Protein AF-A0A227J8F1-F1 (afdb_monomer)

Mean predicted aligned error: 3.14 Å

Organism: Vibrio parahaemolyticus (NCBI:txid670)

Foldseek 3Di:
DEEEFAQLQDPVNLVVLQVQLQQLAEYEYAFDPVRHHDPVSVVVSVVSCVVSNYHYHYYPDLLVRQAQHQEYEYEDNADPPRDPVCVVVRCVRRVVRDDDVVSVVSNVDPNHYYDYPDDDDPDPPDD

Solvent-accessible surface area (backbone atoms only — not comparable to full-atom values): 7010 Å² total; per-residue (Å²): 81,34,22,39,31,26,52,24,51,43,71,65,38,43,50,50,48,50,50,24,16,73,70,31,32,45,38,24,42,22,22,55,77,93,29,47,51,57,68,71,58,51,51,54,32,53,59,43,9,74,76,45,66,20,42,84,45,80,37,72,47,57,61,73,44,32,49,66,24,46,31,42,32,41,61,64,71,73,55,94,89,60,62,78,82,49,47,66,59,43,49,66,70,35,55,85,42,53,87,43,74,66,54,56,55,47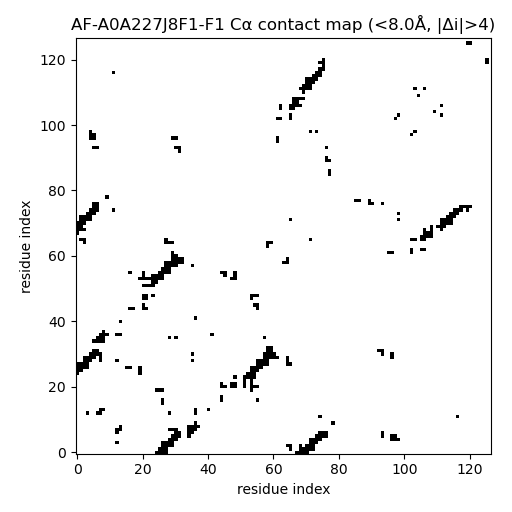,13,74,35,96,78,48,43,82,49,65,84,64,81,77,71,90,51,99,81,60,127

Structure (mmCIF, N/CA/C/O backbone):
data_AF-A0A227J8F1-F1
#
_entry.id   AF-A0A227J8F1-F1
#
loop_
_atom_site.group_PDB
_atom_site.id
_atom_site.type_symbol
_atom_site.label_atom_id
_atom_site.label_alt_id
_atom_site.label_comp_id
_atom_site.label_asym_id
_atom_site.label_entity_id
_atom_site.label_seq_id
_atom_site.pdbx_PDB_ins_code
_atom_site.Cartn_x
_atom_site.Cartn_y
_atom_site.Cartn_z
_atom_site.occupancy
_atom_site.B_iso_or_equiv
_atom_site.auth_seq_id
_atom_site.auth_comp_id
_atom_site.auth_asym_id
_atom_site.auth_atom_id
_atom_site.pdbx_PDB_model_num
ATOM 1 N N . THR A 1 1 ? -10.175 0.974 6.870 1.00 95.50 1 THR A N 1
ATOM 2 C CA . THR A 1 1 ? -8.767 0.554 6.711 1.00 95.50 1 THR A CA 1
ATOM 3 C C . THR A 1 1 ? -8.437 0.355 5.251 1.00 95.50 1 THR A C 1
ATOM 5 O O . THR A 1 1 ? -9.293 -0.118 4.511 1.00 95.50 1 THR A O 1
ATOM 8 N N . PHE A 1 2 ? -7.219 0.677 4.816 1.00 97.62 2 PHE A N 1
ATOM 9 C CA . PHE A 1 2 ? -6.784 0.369 3.452 1.00 97.62 2 PHE A CA 1
ATOM 10 C C . PHE A 1 2 ? -5.348 -0.152 3.401 1.00 97.62 2 PHE A C 1
ATOM 12 O O . PHE A 1 2 ? -4.523 0.199 4.244 1.00 97.62 2 PHE A O 1
ATOM 19 N N . ALA A 1 3 ? -5.077 -1.006 2.417 1.00 98.81 3 ALA A N 1
ATOM 20 C CA . ALA A 1 3 ? -3.745 -1.530 2.148 1.00 98.81 3 ALA A CA 1
ATOM 21 C C . ALA A 1 3 ? -3.227 -0.981 0.819 1.00 98.81 3 ALA A C 1
ATOM 23 O O . ALA A 1 3 ? -3.951 -0.989 -0.175 1.00 98.81 3 ALA A O 1
ATOM 24 N N . TYR A 1 4 ? -1.982 -0.522 0.811 1.00 98.75 4 TYR A N 1
ATOM 25 C CA . TYR A 1 4 ? -1.227 -0.220 -0.394 1.00 98.75 4 TYR A CA 1
ATOM 26 C C . TYR A 1 4 ? -0.287 -1.392 -0.687 1.00 98.75 4 TYR A C 1
ATOM 28 O O . TYR A 1 4 ? 0.482 -1.779 0.193 1.00 98.75 4 TYR A O 1
ATOM 36 N N . LEU A 1 5 ? -0.358 -1.954 -1.893 1.00 98.69 5 LEU A N 1
ATOM 37 C CA . LEU A 1 5 ? 0.453 -3.087 -2.336 1.00 98.69 5 LEU A CA 1
ATOM 38 C C . LEU A 1 5 ? 1.415 -2.654 -3.451 1.00 98.69 5 LEU A C 1
ATOM 40 O O . LEU A 1 5 ? 0.983 -1.995 -4.397 1.00 98.69 5 LEU A O 1
ATOM 44 N N . GLY A 1 6 ? 2.687 -3.057 -3.377 1.00 97.06 6 GLY A N 1
ATOM 45 C CA . GLY A 1 6 ? 3.697 -2.798 -4.419 1.00 97.06 6 GLY A CA 1
ATOM 46 C C . GLY A 1 6 ? 4.863 -1.930 -3.939 1.00 97.06 6 GLY A C 1
ATOM 47 O O . GLY A 1 6 ? 5.268 -2.030 -2.785 1.00 97.06 6 GLY A O 1
ATOM 48 N N . ASP A 1 7 ? 5.428 -1.081 -4.805 1.00 96.75 7 ASP A N 1
ATOM 49 C CA . ASP A 1 7 ? 6.489 -0.145 -4.401 1.00 96.75 7 ASP A CA 1
ATOM 50 C C . ASP A 1 7 ? 5.906 0.915 -3.448 1.00 96.75 7 ASP A C 1
ATOM 52 O O . ASP A 1 7 ? 5.227 1.843 -3.888 1.00 96.75 7 ASP A O 1
ATOM 56 N N . ALA A 1 8 ? 6.168 0.780 -2.143 1.00 97.44 8 ALA A N 1
ATOM 57 C CA . ALA A 1 8 ? 5.690 1.702 -1.113 1.00 97.44 8 ALA A CA 1
ATOM 58 C C . ALA A 1 8 ? 6.674 2.840 -0.790 1.00 97.44 8 ALA A C 1
ATOM 60 O O . ALA A 1 8 ? 6.323 3.723 -0.009 1.00 97.44 8 ALA A O 1
ATOM 61 N N . ARG A 1 9 ? 7.877 2.852 -1.380 1.00 96.12 9 ARG A N 1
ATOM 62 C CA . ARG A 1 9 ? 8.854 3.948 -1.253 1.00 96.12 9 ARG A CA 1
ATOM 63 C C . ARG A 1 9 ? 8.583 5.075 -2.249 1.00 96.12 9 ARG A C 1
ATOM 65 O O . ARG A 1 9 ? 9.133 6.166 -2.090 1.00 96.12 9 ARG A O 1
ATOM 72 N N . ASN A 1 10 ? 7.771 4.816 -3.276 1.00 94.31 10 ASN A N 1
ATOM 73 C CA . ASN A 1 10 ? 7.390 5.812 -4.266 1.00 94.31 10 ASN A CA 1
ATOM 74 C C . ASN A 1 10 ? 6.566 6.961 -3.646 1.00 94.31 10 ASN A C 1
ATOM 76 O O . ASN A 1 10 ? 6.213 6.982 -2.461 1.00 94.31 10 ASN A O 1
ATOM 80 N N . ASN A 1 11 ? 6.264 7.966 -4.465 1.00 95.44 11 ASN A N 1
ATOM 81 C CA . ASN A 1 11 ? 5.487 9.124 -4.031 1.00 95.44 11 ASN A CA 1
ATOM 82 C C . ASN A 1 11 ? 4.095 8.740 -3.497 1.00 95.44 11 ASN A C 1
ATOM 84 O O . ASN A 1 11 ? 3.680 9.295 -2.484 1.00 95.44 11 ASN A O 1
ATOM 88 N N . MET A 1 12 ? 3.400 7.786 -4.115 1.00 97.31 12 MET A N 1
ATOM 89 C CA . MET A 1 12 ? 2.060 7.366 -3.712 1.00 97.31 12 MET A CA 1
ATOM 90 C C . MET A 1 12 ? 2.053 6.656 -2.361 1.00 97.31 12 MET A C 1
ATOM 92 O O . MET A 1 12 ? 1.275 7.049 -1.491 1.00 97.31 12 MET A O 1
ATOM 96 N N . GLY A 1 13 ? 2.945 5.687 -2.138 1.00 97.50 13 GLY A N 1
ATOM 97 C CA . GLY A 1 13 ? 3.113 5.026 -0.843 1.00 97.50 13 GLY A CA 1
ATOM 98 C C . GLY A 1 13 ? 3.417 6.030 0.273 1.00 97.50 13 GLY A C 1
ATOM 99 O O . GLY A 1 13 ? 2.738 6.048 1.305 1.00 97.50 13 GLY A O 1
ATOM 100 N N . ASN A 1 14 ? 4.349 6.957 0.021 1.00 98.38 14 ASN A N 1
ATOM 101 C CA . ASN A 1 14 ? 4.703 8.020 0.963 1.00 98.38 14 ASN A CA 1
ATOM 102 C C . ASN A 1 14 ? 3.525 8.967 1.242 1.00 98.38 14 ASN A C 1
ATOM 104 O O . ASN A 1 14 ? 3.168 9.199 2.398 1.00 98.38 14 ASN A O 1
ATOM 108 N N . SER A 1 15 ? 2.894 9.517 0.201 1.00 98.44 15 SER A N 1
ATOM 109 C CA . SER A 1 15 ? 1.801 10.483 0.336 1.00 98.44 15 SER A CA 1
ATOM 110 C C . SER A 1 15 ? 0.567 9.879 1.001 1.00 98.44 15 SER A C 1
ATOM 112 O O . SER A 1 15 ? -0.044 10.539 1.843 1.00 98.44 15 SER A O 1
ATOM 114 N N . LEU A 1 16 ? 0.220 8.627 0.684 1.00 98.62 16 LEU A N 1
ATOM 115 C CA . LEU A 1 16 ? -0.878 7.916 1.339 1.00 98.62 16 LEU A CA 1
ATOM 116 C C . LEU A 1 16 ? -0.582 7.680 2.822 1.00 98.62 16 LEU A C 1
ATOM 118 O O . LEU A 1 16 ? -1.471 7.891 3.646 1.00 98.62 16 LEU A O 1
ATOM 122 N N . MET A 1 17 ? 0.656 7.322 3.183 1.00 98.69 17 MET A N 1
ATOM 123 C CA . MET A 1 17 ? 1.064 7.181 4.585 1.00 98.69 17 MET A CA 1
ATOM 124 C C . MET A 1 17 ? 0.967 8.506 5.344 1.00 98.69 17 MET A C 1
ATOM 126 O O . MET A 1 17 ? 0.370 8.549 6.421 1.00 98.69 17 MET A O 1
ATOM 130 N N . VAL A 1 18 ? 1.482 9.601 4.773 1.00 98.75 18 VAL A N 1
ATOM 131 C CA . VAL A 1 18 ? 1.374 10.936 5.383 1.00 98.75 18 VAL A CA 1
ATOM 132 C C . VAL A 1 18 ? -0.091 11.352 5.541 1.00 98.75 18 VAL A C 1
ATOM 134 O O . VAL A 1 18 ? -0.482 11.855 6.597 1.00 98.75 18 VAL A O 1
ATOM 137 N N . GLY A 1 19 ? -0.912 11.137 4.510 1.00 98.56 19 GLY A N 1
ATOM 138 C CA . GLY A 1 19 ? -2.342 11.437 4.536 1.00 98.56 19 GLY A CA 1
ATOM 139 C C . GLY A 1 19 ? -3.072 10.639 5.615 1.00 98.56 19 GLY A C 1
ATOM 140 O O . GLY A 1 19 ? -3.761 11.222 6.450 1.00 98.56 19 GLY A O 1
ATOM 141 N N . ALA A 1 20 ? -2.862 9.323 5.663 1.00 98.62 20 ALA A N 1
ATOM 142 C CA . ALA A 1 20 ? -3.467 8.447 6.660 1.00 98.62 20 ALA A CA 1
ATOM 143 C C . ALA A 1 20 ? -3.062 8.825 8.089 1.00 98.62 20 ALA A C 1
ATOM 145 O O . ALA A 1 20 ? -3.927 8.920 8.963 1.00 98.62 20 ALA A O 1
ATOM 146 N N . ALA A 1 21 ? -1.776 9.119 8.309 1.00 98.75 21 ALA A N 1
ATOM 147 C CA . ALA A 1 21 ? -1.266 9.574 9.597 1.00 98.75 21 ALA A CA 1
ATOM 148 C C . ALA A 1 21 ? -1.985 10.846 10.064 1.00 98.75 21 ALA A C 1
ATOM 150 O O . ALA A 1 21 ? -2.435 10.917 11.205 1.00 98.75 21 ALA A O 1
ATOM 151 N N . LYS A 1 22 ? -2.151 11.838 9.181 1.00 98.56 22 LYS A N 1
ATOM 152 C CA . LYS A 1 22 ? -2.824 13.108 9.503 1.00 98.56 22 LYS A CA 1
ATOM 153 C C . LYS A 1 22 ? -4.327 12.959 9.736 1.00 98.56 22 LYS A C 1
ATOM 155 O O . LYS A 1 22 ? -4.876 13.677 10.564 1.00 98.56 22 LYS A O 1
ATOM 160 N N . MET A 1 23 ? -4.977 12.043 9.024 1.00 98.44 23 MET A N 1
ATOM 161 C CA . MET A 1 23 ? -6.431 11.863 9.068 1.00 98.44 23 MET A CA 1
ATOM 162 C C . MET A 1 23 ? -6.902 10.842 10.115 1.00 98.44 23 MET A C 1
ATOM 164 O O . MET A 1 23 ? -8.103 10.615 10.231 1.00 98.44 23 MET A O 1
ATOM 168 N N . GLY A 1 24 ? -5.992 10.211 10.868 1.00 98.44 24 GLY A N 1
ATOM 169 C CA . GLY A 1 24 ? -6.359 9.195 11.864 1.00 98.44 24 GLY A CA 1
ATOM 170 C C . GLY A 1 24 ? -6.771 7.852 11.246 1.00 98.44 24 GLY A C 1
ATOM 171 O O . GLY A 1 24 ? -7.542 7.106 11.842 1.00 98.44 24 GLY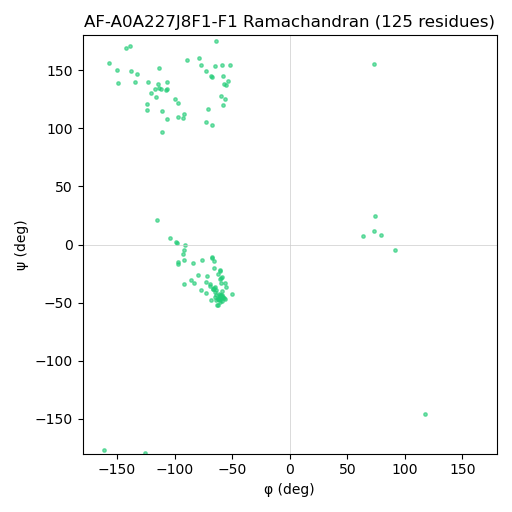 A O 1
ATOM 172 N N . MET A 1 25 ? -6.306 7.548 10.031 1.00 98.50 25 MET A N 1
ATOM 173 C CA . MET A 1 25 ? -6.695 6.341 9.296 1.00 98.50 25 MET A CA 1
ATOM 174 C C . MET A 1 25 ? -5.774 5.152 9.603 1.00 98.50 25 MET A C 1
ATOM 176 O O . MET A 1 25 ? -4.629 5.308 10.019 1.00 98.50 25 MET A O 1
ATOM 180 N N . ASP A 1 26 ? -6.280 3.946 9.356 1.00 98.69 26 ASP A N 1
ATOM 181 C CA . ASP A 1 26 ? -5.503 2.703 9.373 1.00 98.69 26 ASP A CA 1
ATOM 182 C C . ASP A 1 26 ? -4.992 2.398 7.956 1.00 98.69 26 ASP A C 1
ATOM 184 O O . ASP A 1 26 ? -5.794 2.076 7.065 1.00 98.69 26 ASP A O 1
ATOM 188 N N . ILE A 1 27 ? -3.677 2.554 7.769 1.00 98.69 27 ILE A N 1
ATOM 189 C CA . ILE A 1 27 ? -2.942 2.265 6.537 1.00 98.69 27 ILE A CA 1
ATOM 190 C C . ILE A 1 27 ? -1.966 1.108 6.741 1.00 98.69 27 ILE A C 1
ATOM 192 O O . ILE A 1 27 ? -1.224 1.040 7.726 1.00 98.69 27 ILE A O 1
ATOM 196 N N . ARG A 1 28 ? -1.917 0.225 5.744 1.00 98.75 28 ARG A N 1
ATOM 197 C CA . ARG A 1 28 ? -0.980 -0.895 5.686 1.00 98.75 28 ARG A CA 1
ATOM 198 C C . ARG A 1 28 ? -0.180 -0.826 4.394 1.00 98.75 28 ARG A C 1
ATOM 200 O O . ARG A 1 28 ? -0.764 -0.834 3.316 1.00 98.75 28 ARG A O 1
ATOM 207 N N . LEU A 1 29 ? 1.137 -0.737 4.498 1.00 98.75 29 LEU A N 1
ATOM 208 C CA . LEU A 1 29 ? 2.056 -0.780 3.367 1.00 98.75 29 LEU A CA 1
ATOM 209 C C . LEU A 1 29 ? 2.570 -2.213 3.237 1.00 98.75 29 LEU A C 1
ATOM 211 O O . LEU A 1 29 ? 3.291 -2.708 4.105 1.00 98.75 29 LEU A O 1
ATOM 215 N N . VAL A 1 30 ? 2.129 -2.884 2.181 1.00 98.81 30 VAL A N 1
ATOM 216 C CA . VAL A 1 30 ? 2.353 -4.305 1.925 1.00 98.81 30 VAL A CA 1
ATOM 217 C C . VAL A 1 30 ? 3.303 -4.416 0.741 1.00 98.81 30 VAL A C 1
ATOM 219 O O . VAL A 1 30 ? 2.912 -4.286 -0.418 1.00 98.81 30 VAL A O 1
ATOM 222 N N . ALA A 1 31 ? 4.5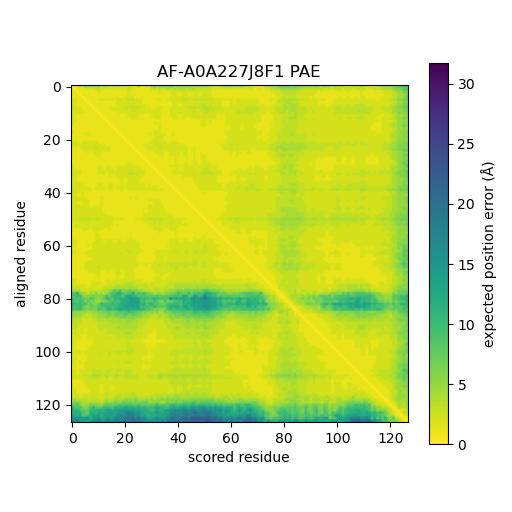79 -4.578 1.046 1.00 98.38 31 ALA A N 1
ATOM 223 C CA . ALA A 1 31 ? 5.659 -4.432 0.082 1.00 98.38 31 ALA A CA 1
ATOM 224 C C . ALA A 1 31 ? 6.884 -5.218 0.557 1.00 98.38 31 ALA A C 1
ATOM 226 O O . ALA A 1 31 ? 7.029 -5.394 1.772 1.00 98.38 31 ALA A O 1
ATOM 227 N N . PRO A 1 32 ? 7.804 -5.625 -0.340 1.00 98.06 32 PRO A N 1
ATOM 228 C CA . PRO A 1 32 ? 9.092 -6.146 0.097 1.00 98.06 32 PRO A CA 1
ATOM 229 C C . PRO A 1 32 ? 9.802 -5.097 0.954 1.00 98.06 32 PRO A C 1
ATOM 231 O O . PRO A 1 32 ? 9.718 -3.902 0.662 1.00 98.06 32 PRO A O 1
ATOM 234 N N . LYS A 1 33 ? 10.550 -5.519 1.977 1.00 97.62 33 LYS A N 1
ATOM 235 C CA . LYS A 1 33 ? 11.171 -4.591 2.937 1.00 97.62 33 LYS A CA 1
ATOM 236 C C . LYS A 1 33 ? 12.082 -3.546 2.284 1.00 97.62 33 LYS A C 1
ATOM 238 O O . LYS A 1 33 ? 12.151 -2.411 2.743 1.00 97.62 33 LYS A O 1
ATOM 243 N N . ALA A 1 34 ? 12.747 -3.911 1.187 1.00 96.69 34 ALA A N 1
ATOM 244 C CA . ALA A 1 34 ? 13.591 -3.007 0.400 1.00 96.69 34 ALA A CA 1
ATOM 245 C C . ALA A 1 34 ? 12.817 -1.861 -0.294 1.00 96.69 34 ALA A C 1
ATOM 247 O O . ALA A 1 34 ? 13.428 -0.897 -0.749 1.00 96.69 34 ALA A O 1
ATOM 248 N N . PHE A 1 35 ? 11.488 -1.959 -0.366 1.00 97.12 35 PHE A N 1
ATOM 249 C CA . PHE A 1 35 ? 10.585 -0.991 -0.995 1.00 97.12 35 PHE A CA 1
ATOM 250 C C . PHE A 1 35 ? 9.638 -0.334 0.010 1.00 97.12 35 PHE A C 1
ATOM 252 O O . PHE A 1 35 ? 8.584 0.173 -0.364 1.00 97.12 35 PHE A O 1
ATOM 259 N N . TRP A 1 36 ? 9.989 -0.349 1.292 1.00 98.50 36 TRP A N 1
ATOM 260 C CA .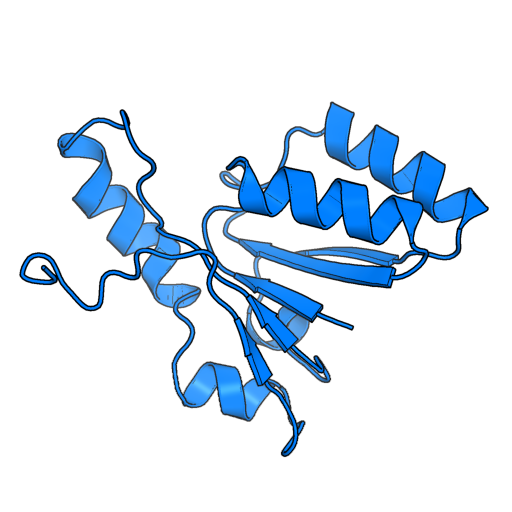 TRP A 1 36 ? 9.296 0.439 2.304 1.00 98.50 36 TRP A CA 1
ATOM 261 C C . TRP A 1 36 ? 9.719 1.913 2.244 1.00 98.50 36 TRP A C 1
ATOM 263 O O . TRP A 1 36 ? 10.838 2.203 1.811 1.00 98.50 36 TRP A O 1
ATOM 273 N N . PRO A 1 37 ? 8.865 2.850 2.704 1.00 98.50 37 PRO A N 1
ATOM 274 C CA . PRO A 1 37 ? 9.265 4.237 2.899 1.00 98.50 37 PRO A CA 1
ATOM 275 C C . PRO A 1 37 ? 10.527 4.365 3.746 1.00 98.50 37 PRO A C 1
ATOM 277 O O . PRO A 1 37 ? 10.799 3.535 4.617 1.00 98.50 37 PRO A O 1
ATOM 280 N N . GLU A 1 38 ? 11.253 5.462 3.550 1.00 98.31 38 GLU A N 1
ATOM 281 C CA . GLU A 1 38 ? 12.427 5.756 4.364 1.00 98.31 38 GLU A CA 1
ATOM 282 C C . GLU A 1 38 ? 12.083 5.814 5.859 1.00 98.31 38 GLU A C 1
ATOM 284 O O . GLU A 1 38 ? 11.082 6.411 6.267 1.00 98.31 38 GLU A O 1
ATOM 289 N N . GLU A 1 39 ? 12.953 5.241 6.693 1.00 98.19 39 GLU A N 1
ATOM 290 C CA . GLU A 1 39 ? 12.713 5.083 8.134 1.00 98.19 39 GLU A CA 1
ATOM 291 C C . GLU A 1 39 ? 12.394 6.412 8.833 1.00 98.19 39 GLU A C 1
ATOM 293 O O . GLU A 1 39 ? 11.530 6.466 9.709 1.00 98.19 39 GLU A O 1
ATOM 298 N N . HIS A 1 40 ? 13.039 7.505 8.414 1.00 98.38 40 HIS A N 1
ATOM 299 C CA . HIS A 1 40 ? 12.811 8.833 8.983 1.00 98.38 40 HIS A CA 1
ATOM 300 C C . HIS A 1 40 ? 11.378 9.341 8.721 1.00 98.38 40 HIS A C 1
ATOM 302 O O . HIS A 1 40 ? 10.761 9.972 9.588 1.00 98.38 40 HIS A O 1
ATOM 308 N N . LEU A 1 41 ? 10.821 9.040 7.543 1.00 98.62 41 LEU A N 1
ATOM 309 C CA . LEU A 1 41 ? 9.454 9.400 7.181 1.00 98.62 41 LEU A CA 1
ATOM 310 C C . LEU A 1 41 ? 8.451 8.52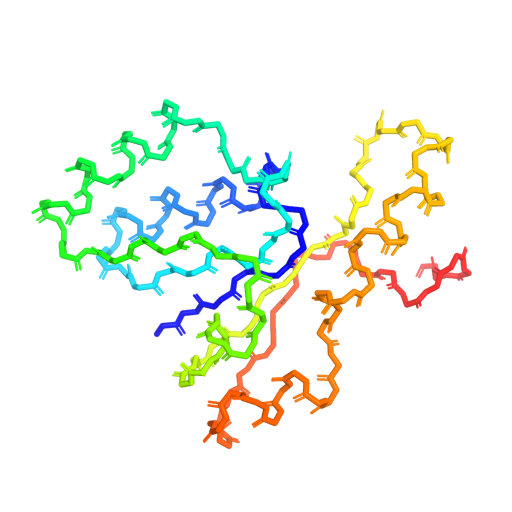9 7.942 1.00 98.62 41 LEU A C 1
ATOM 312 O O . LEU A 1 41 ? 7.458 9.053 8.454 1.00 98.62 41 LEU A O 1
ATOM 316 N N . VAL A 1 42 ? 8.726 7.225 8.069 1.00 98.75 42 VAL A N 1
ATOM 317 C CA . VAL A 1 42 ? 7.907 6.304 8.874 1.00 98.75 42 VAL A CA 1
ATOM 318 C C . VAL A 1 42 ? 7.848 6.777 10.324 1.00 98.75 42 VAL A C 1
ATOM 320 O O . VAL A 1 42 ? 6.753 6.916 10.868 1.00 98.75 42 VAL A O 1
ATOM 323 N N . ALA A 1 43 ? 8.995 7.103 10.928 1.00 98.75 43 ALA A N 1
ATOM 324 C CA . ALA A 1 43 ? 9.070 7.611 12.298 1.00 98.75 43 ALA A CA 1
ATOM 325 C C . ALA A 1 43 ? 8.253 8.902 12.472 1.00 98.75 43 ALA A C 1
ATOM 327 O O . ALA A 1 43 ? 7.437 9.007 13.388 1.00 98.75 43 ALA A O 1
ATOM 328 N N . THR A 1 44 ? 8.384 9.841 11.529 1.00 98.75 44 THR A N 1
ATOM 329 C CA . THR A 1 44 ? 7.595 11.084 11.521 1.00 98.75 44 THR A CA 1
ATOM 330 C C . THR A 1 44 ? 6.091 10.794 11.479 1.00 98.75 44 THR A C 1
ATOM 332 O O . THR A 1 44 ? 5.312 11.381 12.231 1.00 98.75 44 THR A O 1
ATOM 335 N N . CYS A 1 45 ? 5.657 9.866 10.623 1.00 98.75 45 CYS A N 1
ATOM 336 C CA . CYS A 1 45 ? 4.246 9.506 10.502 1.00 98.75 45 CYS A CA 1
ATOM 337 C C . CYS A 1 45 ? 3.727 8.757 11.737 1.00 98.75 45 CYS A C 1
ATOM 339 O O . CYS A 1 45 ? 2.589 8.982 12.144 1.00 98.75 45 CYS A O 1
ATOM 341 N N . GLN A 1 46 ? 4.551 7.919 12.370 1.00 98.69 46 GLN A N 1
ATOM 342 C CA . GLN A 1 46 ? 4.215 7.245 13.625 1.00 98.69 46 GLN A CA 1
ATOM 343 C C . GLN A 1 46 ? 4.053 8.237 14.784 1.00 98.69 46 GLN A C 1
ATOM 345 O O . GLN A 1 46 ? 3.151 8.075 15.605 1.00 98.69 46 GLN A O 1
ATOM 350 N N . ASP A 1 47 ? 4.868 9.292 14.843 1.00 98.75 47 ASP A N 1
ATOM 351 C CA . ASP A 1 47 ? 4.716 10.349 15.847 1.00 98.75 47 ASP A CA 1
ATOM 352 C C . ASP A 1 47 ? 3.430 11.160 15.654 1.00 98.75 47 ASP A C 1
ATOM 354 O O . ASP A 1 47 ? 2.743 11.470 16.630 1.00 98.75 47 ASP A O 1
ATOM 358 N N . ILE A 1 48 ? 3.051 11.441 14.403 1.00 98.75 48 ILE A N 1
ATOM 359 C CA . ILE A 1 48 ? 1.745 12.036 14.080 1.00 98.75 48 ILE A CA 1
ATOM 360 C C . ILE A 1 48 ? 0.613 11.076 14.475 1.00 98.75 48 ILE A C 1
ATOM 362 O O . ILE A 1 48 ? -0.364 11.496 15.096 1.00 98.75 48 ILE A O 1
ATOM 366 N N . ALA A 1 49 ? 0.754 9.783 14.177 1.00 98.62 49 ALA A N 1
ATOM 367 C CA . ALA A 1 49 ? -0.251 8.763 14.462 1.00 98.62 49 ALA A CA 1
ATOM 368 C C . ALA A 1 49 ? -0.582 8.641 15.960 1.00 98.62 49 ALA A C 1
ATOM 370 O O . ALA A 1 49 ? -1.741 8.427 16.316 1.00 98.62 49 ALA A O 1
ATOM 371 N N . LYS A 1 50 ? 0.398 8.870 16.850 1.00 98.50 50 LYS A N 1
ATOM 372 C CA . LYS A 1 50 ? 0.171 8.941 18.309 1.00 98.50 50 LYS A CA 1
ATOM 373 C C . LYS A 1 50 ? -0.833 10.031 18.703 1.00 98.50 50 LYS A C 1
ATOM 375 O O . LYS A 1 50 ? -1.492 9.897 19.729 1.00 98.50 50 LYS A O 1
ATOM 380 N N . GLN A 1 51 ? -0.941 11.101 17.916 1.00 98.44 51 GLN A N 1
ATOM 381 C CA . GLN A 1 51 ? -1.839 12.229 18.180 1.00 98.44 51 GLN A CA 1
ATOM 382 C C . GLN A 1 51 ? -3.208 12.047 17.519 1.00 98.44 51 GLN A C 1
ATOM 384 O O . GLN A 1 51 ? -4.217 12.489 18.062 1.00 98.44 51 GLN A O 1
ATOM 389 N N . THR A 1 52 ? -3.251 11.409 16.348 1.00 98.62 52 THR A N 1
ATOM 390 C CA . THR A 1 52 ? -4.468 11.286 15.527 1.00 98.62 52 THR A CA 1
ATOM 391 C C . THR A 1 52 ? -5.213 9.968 15.724 1.00 98.62 52 THR A C 1
ATOM 393 O O . THR A 1 52 ? -6.362 9.850 15.309 1.00 98.62 52 THR A O 1
ATOM 396 N N . GLY A 1 53 ? -4.572 8.965 16.331 1.00 98.50 53 GLY A N 1
ATOM 397 C CA . GLY A 1 53 ? -5.106 7.607 16.443 1.00 98.50 53 GLY A CA 1
ATOM 398 C C . GLY A 1 53 ? -4.946 6.767 15.172 1.00 98.50 53 GLY A C 1
ATOM 399 O O . GLY A 1 53 ? -5.489 5.662 15.109 1.00 98.50 53 GLY A O 1
ATOM 400 N N . ALA A 1 54 ? -4.207 7.264 14.172 1.00 98.62 54 ALA A N 1
ATOM 401 C CA . ALA A 1 54 ? -3.879 6.494 12.978 1.00 98.62 54 ALA A CA 1
ATOM 402 C C . ALA A 1 54 ? -3.121 5.204 13.333 1.00 98.62 54 ALA A C 1
ATOM 404 O O . ALA A 1 54 ? -2.417 5.118 14.342 1.00 98.62 54 ALA A O 1
ATOM 405 N N . LYS A 1 55 ? -3.233 4.200 12.464 1.00 98.62 55 LYS A N 1
ATOM 406 C CA . LYS A 1 55 ? -2.449 2.964 12.550 1.00 98.62 55 LYS A CA 1
ATOM 407 C C . LYS A 1 55 ? -1.639 2.824 11.276 1.00 98.62 55 LYS A C 1
ATOM 409 O O . LYS A 1 55 ? -2.178 2.981 10.188 1.00 98.62 55 LYS A O 1
ATOM 414 N N . ILE A 1 56 ? -0.345 2.573 11.433 1.00 98.69 56 ILE A N 1
ATOM 415 C CA . ILE A 1 56 ? 0.588 2.423 10.320 1.00 98.69 56 ILE A CA 1
ATOM 416 C C . ILE A 1 56 ? 1.253 1.063 10.475 1.00 98.69 56 ILE A C 1
ATOM 418 O O . ILE A 1 56 ? 1.965 0.827 11.453 1.00 98.69 56 ILE A O 1
ATOM 422 N N . THR A 1 57 ? 1.014 0.178 9.515 1.00 98.75 57 THR A N 1
ATOM 423 C CA . THR A 1 57 ? 1.619 -1.156 9.457 1.00 98.75 57 THR A CA 1
ATOM 424 C C . THR A 1 57 ? 2.483 -1.261 8.211 1.00 98.75 57 THR A C 1
ATOM 426 O O . THR A 1 57 ? 2.048 -0.877 7.131 1.00 98.75 57 THR A O 1
ATOM 429 N N . LEU A 1 58 ? 3.695 -1.790 8.357 1.00 98.69 58 LEU A N 1
ATOM 430 C CA . LEU A 1 58 ? 4.566 -2.169 7.248 1.00 98.69 58 LEU A CA 1
ATOM 431 C C . LEU A 1 58 ? 4.759 -3.683 7.330 1.00 98.69 58 LEU A C 1
ATOM 433 O O . LEU A 1 58 ? 5.094 -4.192 8.401 1.00 98.69 58 LEU A O 1
ATOM 437 N N . THR A 1 59 ? 4.497 -4.406 6.244 1.00 98.69 59 THR A N 1
ATOM 438 C CA . THR A 1 59 ? 4.600 -5.872 6.221 1.00 98.69 59 THR A CA 1
ATOM 439 C C . THR A 1 59 ? 4.973 -6.388 4.833 1.00 98.69 59 THR A C 1
ATOM 441 O O . THR A 1 59 ? 4.632 -5.783 3.820 1.00 98.69 59 THR A O 1
ATOM 444 N N . GLU A 1 60 ? 5.667 -7.523 4.793 1.00 98.56 60 GLU A N 1
ATOM 445 C CA . GLU A 1 60 ? 5.949 -8.281 3.565 1.00 98.56 60 GLU A CA 1
ATOM 446 C C . GLU A 1 60 ? 4.877 -9.362 3.315 1.00 98.56 60 GLU A C 1
ATOM 448 O O . GLU A 1 60 ? 4.856 -10.008 2.270 1.00 98.56 60 GLU A O 1
ATOM 453 N N . ASN A 1 61 ? 3.967 -9.584 4.272 1.00 98.56 61 ASN A N 1
ATOM 454 C CA . ASN A 1 61 ? 2.934 -10.610 4.183 1.00 98.56 61 ASN A CA 1
ATOM 455 C C . ASN A 1 61 ? 1.643 -10.040 3.578 1.00 98.56 61 ASN A C 1
ATOM 457 O O . ASN A 1 61 ? 0.951 -9.231 4.201 1.00 98.56 61 ASN A O 1
ATOM 461 N N . VAL A 1 62 ? 1.301 -10.500 2.371 1.00 98.56 62 VAL A N 1
ATOM 462 C CA . VAL A 1 62 ? 0.098 -10.059 1.651 1.00 98.56 62 VAL A CA 1
ATOM 463 C C . VAL A 1 62 ? -1.185 -10.442 2.379 1.00 9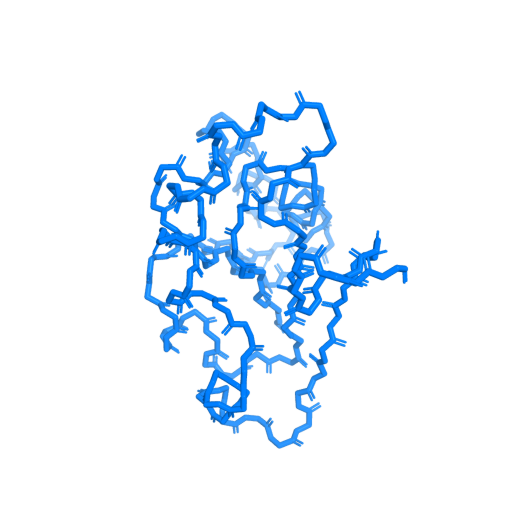8.56 62 VAL A C 1
ATOM 465 O O . VAL A 1 62 ? -2.034 -9.577 2.573 1.00 98.56 62 VAL A O 1
ATOM 468 N N . GLU A 1 63 ? -1.316 -11.689 2.831 1.00 98.19 63 GLU A N 1
ATOM 469 C CA . GLU A 1 63 ? -2.529 -12.175 3.500 1.00 98.19 63 GLU A CA 1
ATOM 470 C C . GLU A 1 63 ? -2.817 -11.374 4.776 1.00 98.19 63 GLU A C 1
ATOM 472 O O . GLU A 1 63 ? -3.929 -10.883 4.975 1.00 98.19 63 GLU A O 1
ATOM 477 N N . GLU A 1 64 ? -1.800 -11.180 5.619 1.00 98.12 64 GLU A N 1
ATOM 478 C CA . GLU A 1 64 ? -1.898 -10.352 6.823 1.00 98.12 64 GLU A CA 1
ATOM 479 C C . GLU A 1 64 ? -2.239 -8.900 6.470 1.00 98.12 64 GLU A C 1
ATOM 481 O O . GLU A 1 64 ? -3.138 -8.296 7.064 1.00 98.12 64 GLU A O 1
ATOM 486 N N . GLY A 1 65 ? -1.541 -8.354 5.472 1.00 98.44 65 GLY A N 1
ATOM 487 C CA . GLY A 1 65 ? -1.679 -6.976 5.035 1.00 98.44 65 GLY A CA 1
ATOM 488 C C . GLY A 1 65 ? -3.089 -6.642 4.558 1.00 98.44 65 GLY A C 1
ATOM 489 O O . GLY A 1 65 ? -3.634 -5.612 4.951 1.00 98.44 65 GLY A O 1
ATOM 490 N N . VAL A 1 66 ? -3.722 -7.514 3.772 1.00 98.69 66 VAL A N 1
ATOM 491 C CA . VAL A 1 66 ? -5.018 -7.211 3.140 1.00 98.69 66 VAL A CA 1
ATOM 492 C C . VAL A 1 66 ? -6.238 -7.639 3.954 1.00 98.69 66 VAL A C 1
ATOM 494 O O . VAL A 1 66 ? -7.357 -7.207 3.663 1.00 98.69 66 VAL A O 1
ATOM 497 N N . LYS A 1 67 ? -6.056 -8.470 4.987 1.00 98.62 67 LYS A N 1
ATOM 498 C CA . LYS A 1 67 ? -7.158 -9.026 5.781 1.00 98.62 67 LYS A CA 1
ATOM 499 C C . LYS A 1 67 ? -8.027 -7.938 6.417 1.00 98.62 67 LYS A C 1
ATOM 501 O O . LYS A 1 67 ? -7.574 -7.149 7.248 1.00 98.62 67 LYS A O 1
ATOM 506 N N . GLY A 1 68 ? -9.308 -7.938 6.069 1.00 98.38 68 GLY A N 1
ATOM 507 C CA . GLY A 1 68 ? -10.317 -7.000 6.554 1.00 98.38 68 GLY A CA 1
ATOM 508 C C . GLY A 1 68 ? -10.208 -5.585 5.982 1.00 98.38 68 GLY A C 1
AT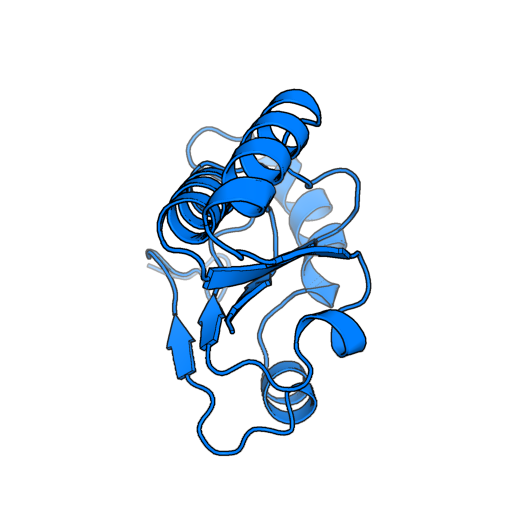OM 509 O O . GLY A 1 68 ? -10.844 -4.685 6.520 1.00 98.38 68 GLY A O 1
ATOM 510 N N . CYS A 1 69 ? -9.403 -5.348 4.941 1.00 98.44 69 CYS A N 1
ATOM 511 C CA . CYS A 1 69 ? -9.312 -4.027 4.322 1.00 98.44 69 CYS A CA 1
ATOM 512 C C . CYS A 1 69 ? -10.618 -3.636 3.609 1.00 98.44 69 CYS A C 1
ATOM 514 O O . CYS A 1 69 ? -11.285 -4.461 2.985 1.00 98.44 69 CYS A O 1
ATOM 516 N N . ASP A 1 70 ? -10.959 -2.348 3.668 1.00 98.62 70 ASP A N 1
ATOM 517 C CA . ASP A 1 70 ? -12.077 -1.756 2.921 1.00 98.62 70 ASP A CA 1
ATOM 518 C C . ASP A 1 70 ? -11.645 -1.343 1.512 1.00 98.62 70 ASP A C 1
ATOM 520 O O . ASP A 1 70 ? -12.433 -1.394 0.568 1.00 98.62 70 ASP A O 1
ATOM 524 N N . PHE A 1 71 ? -10.373 -0.962 1.366 1.00 98.69 71 PHE A N 1
ATOM 525 C CA . PHE A 1 71 ? -9.780 -0.586 0.091 1.00 98.69 71 PHE A CA 1
ATOM 526 C C . PHE A 1 71 ? -8.415 -1.247 -0.101 1.00 98.69 71 PHE A C 1
ATOM 528 O O . PHE A 1 71 ? -7.605 -1.299 0.829 1.00 98.69 71 PHE A O 1
ATOM 535 N N . LEU A 1 72 ? -8.156 -1.699 -1.324 1.00 98.75 72 LEU A N 1
ATOM 536 C CA . LEU A 1 72 ? -6.830 -2.058 -1.812 1.00 98.75 72 LEU A CA 1
ATOM 537 C C . LEU A 1 72 ? -6.370 -0.995 -2.806 1.00 98.75 72 LEU A C 1
ATOM 539 O O . LEU A 1 72 ? -7.135 -0.604 -3.687 1.00 98.75 72 LEU A O 1
ATOM 543 N N . TYR A 1 73 ? -5.136 -0.535 -2.657 1.00 98.62 73 TYR A N 1
ATOM 544 C CA . TYR A 1 73 ? -4.509 0.469 -3.504 1.00 98.62 73 TYR A CA 1
ATOM 545 C C . TYR A 1 73 ? -3.222 -0.107 -4.092 1.00 98.62 73 TYR A C 1
ATOM 547 O O . TYR A 1 73 ? -2.471 -0.775 -3.386 1.00 98.62 73 TYR A O 1
ATOM 555 N N . THR A 1 74 ? -2.935 0.163 -5.360 1.00 97.75 74 THR A N 1
ATOM 556 C CA . THR A 1 74 ? -1.596 -0.058 -5.925 1.00 97.75 74 THR A CA 1
ATOM 557 C C . THR A 1 74 ? -1.236 1.051 -6.909 1.00 97.75 74 THR A C 1
ATOM 559 O O . THR A 1 74 ? -2.076 1.882 -7.265 1.00 97.75 74 THR A O 1
ATOM 562 N N . ASP A 1 75 ? 0.028 1.072 -7.294 1.00 95.75 75 ASP A N 1
ATOM 563 C CA . ASP A 1 75 ? 0.590 1.934 -8.321 1.00 95.75 75 ASP A CA 1
ATOM 564 C C . ASP A 1 75 ? 1.575 1.118 -9.164 1.00 95.75 75 ASP A C 1
ATOM 566 O O . ASP A 1 75 ? 1.933 -0.016 -8.824 1.00 95.75 75 ASP A O 1
ATOM 570 N N . VAL A 1 76 ? 2.032 1.712 -10.260 1.00 92.81 76 VAL A N 1
ATOM 571 C CA . VAL A 1 76 ? 3.051 1.141 -11.131 1.00 92.81 76 VAL A CA 1
ATOM 572 C C . VAL A 1 76 ? 4.311 0.795 -10.341 1.00 92.81 76 VAL A C 1
ATOM 574 O O . VAL A 1 76 ? 4.777 1.544 -9.482 1.00 92.81 76 VAL A O 1
ATOM 577 N N . TRP A 1 77 ? 4.883 -0.370 -10.635 1.00 91.50 77 TRP A N 1
ATOM 578 C CA . TRP A 1 77 ? 6.053 -0.843 -9.903 1.00 91.50 77 TRP A CA 1
ATOM 579 C C . TRP A 1 77 ? 7.347 -0.190 -10.362 1.00 91.50 77 TRP A C 1
ATOM 581 O O . TRP A 1 77 ? 8.281 -0.116 -9.570 1.00 91.50 77 TRP A O 1
ATOM 591 N N . VAL A 1 78 ? 7.399 0.265 -11.615 1.00 85.75 78 VAL A N 1
ATOM 592 C CA . VAL A 1 78 ? 8.507 1.039 -12.175 1.00 85.75 78 VAL A CA 1
ATOM 593 C C . VAL A 1 78 ? 8.007 2.458 -12.407 1.00 85.75 78 VAL A C 1
ATOM 595 O O . VAL A 1 78 ? 7.093 2.684 -13.199 1.00 85.75 78 VAL A O 1
ATOM 598 N N . SER A 1 79 ? 8.571 3.412 -11.670 1.00 80.12 79 SER A N 1
ATOM 599 C CA . SER A 1 79 ? 8.153 4.815 -11.725 1.00 80.12 79 SER A CA 1
ATOM 600 C C . SER A 1 79 ? 8.724 5.537 -12.948 1.00 80.12 79 SER A C 1
ATOM 602 O O . SER A 1 79 ? 9.734 5.132 -13.527 1.00 80.12 79 SER A O 1
ATOM 604 N N . MET A 1 80 ? 8.109 6.662 -13.326 1.00 76.69 80 MET A N 1
ATOM 605 C CA . MET A 1 80 ? 8.636 7.517 -14.394 1.00 76.69 80 MET A CA 1
ATOM 606 C C . MET A 1 80 ? 10.079 7.945 -14.095 1.00 76.69 80 MET A C 1
ATOM 608 O O . MET A 1 80 ? 10.352 8.545 -13.056 1.00 76.69 80 MET A O 1
ATOM 612 N N . GLY A 1 81 ? 10.986 7.675 -15.035 1.00 76.06 81 GLY A N 1
ATOM 613 C CA . GLY A 1 81 ? 12.406 8.018 -14.923 1.00 76.06 81 GLY A CA 1
ATOM 614 C C . GLY A 1 81 ? 13.284 6.928 -14.305 1.00 76.06 81 GLY A C 1
ATOM 615 O O . GLY A 1 81 ? 14.502 7.099 -14.285 1.00 76.06 81 GLY A O 1
ATOM 616 N N . GLU A 1 82 ? 12.713 5.811 -13.840 1.00 80.19 82 GLU A N 1
ATOM 617 C CA . GLU A 1 82 ? 13.507 4.627 -13.504 1.00 80.19 82 GLU A CA 1
ATOM 618 C C . GLU A 1 82 ? 14.011 3.924 -14.777 1.00 80.19 82 GLU A C 1
ATOM 620 O O . GLU A 1 82 ? 13.389 3.981 -15.840 1.00 80.19 82 GLU A O 1
ATOM 625 N N . ALA A 1 83 ? 15.183 3.296 -14.668 1.00 82.00 83 ALA A N 1
ATOM 626 C CA . ALA A 1 83 ? 15.882 2.688 -15.793 1.00 82.00 83 ALA A CA 1
ATOM 627 C C . ALA A 1 83 ? 15.126 1.458 -16.334 1.00 82.00 83 ALA A C 1
ATOM 629 O O . ALA A 1 83 ? 14.526 0.706 -15.562 1.00 82.00 83 ALA A O 1
ATOM 630 N N . ALA A 1 84 ? 15.171 1.230 -17.650 1.00 80.44 84 ALA A N 1
ATOM 631 C CA . ALA A 1 84 ? 14.487 0.101 -18.290 1.00 80.44 84 ALA A CA 1
ATOM 632 C C . ALA A 1 84 ? 14.999 -1.254 -17.764 1.00 80.44 84 ALA A C 1
ATOM 634 O O . ALA A 1 84 ? 14.249 -2.216 -17.647 1.00 80.44 84 ALA A O 1
ATOM 635 N N . GLU A 1 85 ? 16.262 -1.302 -17.356 1.00 85.81 85 GLU A N 1
ATOM 636 C CA . GLU A 1 85 ? 16.926 -2.468 -16.782 1.00 85.81 85 GLU A CA 1
ATOM 637 C C . GLU A 1 85 ? 16.331 -2.882 -15.426 1.00 85.81 85 GLU A C 1
ATOM 639 O O . GLU A 1 85 ? 16.487 -4.028 -15.012 1.00 85.81 85 GLU A O 1
ATOM 644 N N . ALA A 1 86 ? 15.628 -1.976 -14.736 1.00 84.19 86 ALA A N 1
ATOM 645 C CA . ALA A 1 86 ? 14.979 -2.279 -13.464 1.00 84.19 86 ALA A CA 1
ATOM 646 C C . ALA A 1 86 ? 13.681 -3.089 -13.628 1.00 84.19 86 ALA A C 1
ATOM 648 O O . ALA A 1 86 ? 13.165 -3.590 -12.630 1.00 84.19 86 ALA A O 1
ATOM 649 N N . TRP A 1 87 ? 13.130 -3.210 -14.843 1.00 85.38 87 TRP A N 1
ATOM 650 C CA . TRP A 1 87 ? 11.817 -3.821 -15.070 1.00 85.38 87 TRP A CA 1
ATOM 651 C C . TRP A 1 87 ? 11.763 -5.288 -14.655 1.00 85.38 87 TRP A C 1
ATOM 653 O O . TRP A 1 87 ? 10.896 -5.651 -13.863 1.00 85.38 87 TRP A O 1
ATOM 663 N N . ASP A 1 88 ? 12.696 -6.113 -15.129 1.00 88.19 88 ASP A N 1
ATOM 664 C CA . ASP A 1 88 ? 12.681 -7.557 -14.862 1.00 88.19 88 ASP A CA 1
ATOM 665 C C . ASP A 1 88 ? 12.807 -7.856 -13.365 1.00 88.19 88 ASP A C 1
ATOM 667 O O . ASP A 1 88 ? 12.026 -8.628 -12.800 1.00 88.19 88 ASP A O 1
ATOM 671 N N . GLU A 1 89 ? 13.757 -7.193 -12.698 1.00 91.00 89 GLU A N 1
ATOM 672 C CA . GLU A 1 89 ? 13.939 -7.305 -11.251 1.00 91.00 89 GLU A CA 1
ATOM 673 C C . GLU A 1 89 ? 12.673 -6.860 -10.513 1.00 91.00 89 GLU A C 1
ATOM 675 O O . GLU A 1 89 ? 12.189 -7.547 -9.608 1.00 91.00 89 GLU A O 1
ATOM 680 N N . ARG A 1 9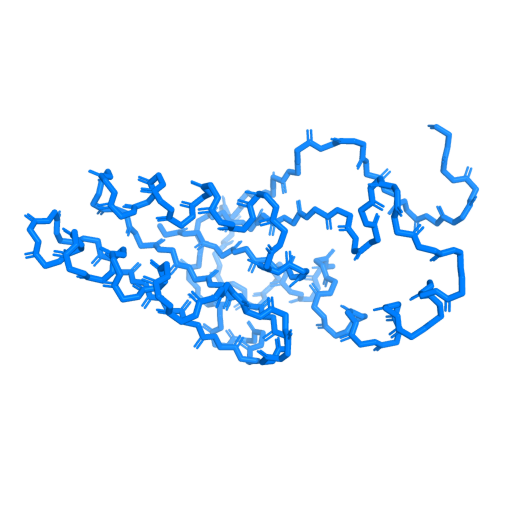0 ? 12.105 -5.720 -10.914 1.00 91.44 90 ARG A N 1
ATOM 681 C CA . ARG A 1 90 ? 10.935 -5.160 -10.251 1.00 91.44 90 ARG A CA 1
ATOM 682 C C . ARG A 1 90 ? 9.715 -6.053 -10.404 1.00 91.44 90 ARG A C 1
ATOM 684 O O . ARG A 1 90 ? 9.027 -6.297 -9.417 1.00 91.44 90 ARG A O 1
ATOM 691 N N . VAL A 1 91 ? 9.458 -6.558 -11.606 1.00 90.75 91 VAL A N 1
ATOM 692 C CA . VAL A 1 91 ? 8.358 -7.489 -11.869 1.00 90.75 91 VAL A CA 1
ATOM 693 C C . VAL A 1 91 ? 8.535 -8.749 -11.028 1.00 90.75 91 VAL A C 1
ATOM 695 O O . VAL A 1 91 ? 7.585 -9.162 -10.364 1.00 90.75 91 VAL A O 1
ATOM 698 N N . ALA A 1 92 ? 9.739 -9.321 -10.965 1.00 93.00 92 ALA A N 1
ATOM 699 C CA . ALA A 1 92 ? 10.004 -10.505 -10.149 1.00 93.00 92 ALA A CA 1
ATOM 700 C C . ALA A 1 92 ? 9.730 -10.265 -8.651 1.00 93.00 92 ALA A C 1
ATOM 702 O O . ALA A 1 92 ? 9.076 -11.085 -8.005 1.00 93.00 92 ALA A O 1
ATOM 703 N N . LEU A 1 93 ? 10.180 -9.131 -8.102 1.00 95.88 93 LEU A N 1
ATOM 704 C CA . LEU A 1 93 ? 10.001 -8.796 -6.684 1.00 95.88 93 LEU A CA 1
ATOM 705 C C . LEU A 1 93 ? 8.559 -8.413 -6.327 1.00 95.88 93 LEU A C 1
ATOM 707 O O . LEU A 1 93 ? 8.114 -8.687 -5.212 1.00 95.88 93 LEU A O 1
ATOM 711 N N . MET A 1 94 ? 7.830 -7.789 -7.254 1.00 95.25 94 MET A N 1
ATOM 712 C CA . MET A 1 94 ? 6.500 -7.230 -6.999 1.00 95.25 94 MET A CA 1
ATOM 713 C C . MET A 1 94 ? 5.350 -8.149 -7.412 1.00 95.25 94 MET A C 1
ATOM 715 O O . MET A 1 94 ? 4.241 -7.976 -6.914 1.00 95.25 94 MET A O 1
ATOM 719 N N . THR A 1 95 ? 5.599 -9.168 -8.242 1.00 95.12 95 THR A N 1
ATOM 720 C CA . THR A 1 95 ? 4.581 -10.158 -8.645 1.00 95.12 95 THR A CA 1
ATOM 721 C C . THR A 1 95 ? 3.814 -10.757 -7.457 1.00 95.12 95 THR A C 1
ATOM 723 O O . THR A 1 95 ? 2.586 -10.818 -7.537 1.00 95.12 95 THR A O 1
ATOM 726 N N . PRO A 1 96 ? 4.451 -11.127 -6.323 1.00 96.62 96 PRO A N 1
ATOM 727 C CA . PRO A 1 96 ? 3.722 -11.610 -5.146 1.00 96.62 96 PRO A CA 1
ATOM 728 C C . PRO A 1 96 ? 2.721 -10.603 -4.554 1.00 96.62 96 PRO A C 1
ATOM 730 O O . PRO A 1 96 ? 1.783 -11.013 -3.879 1.00 96.62 96 PRO A O 1
ATOM 733 N N . TYR A 1 97 ? 2.904 -9.306 -4.813 1.00 97.88 97 TYR A N 1
ATOM 734 C CA . TYR A 1 97 ? 2.094 -8.194 -4.305 1.00 97.88 97 TYR A CA 1
ATOM 735 C C . TYR A 1 97 ? 1.049 -7.705 -5.320 1.00 97.88 97 TYR A C 1
ATOM 737 O O . TYR A 1 97 ? 0.326 -6.745 -5.052 1.00 97.88 97 TYR A O 1
ATOM 745 N N . GLN A 1 98 ? 0.952 -8.344 -6.489 1.00 96.94 98 GLN A N 1
ATOM 746 C CA . GLN A 1 98 ? -0.035 -7.994 -7.502 1.00 96.94 98 GLN A CA 1
ATOM 747 C C . GLN A 1 98 ? -1.456 -8.135 -6.949 1.00 96.94 98 GLN A C 1
ATOM 749 O O . GLN A 1 98 ? -1.857 -9.198 -6.473 1.00 96.94 98 GLN A O 1
ATOM 754 N N . ILE A 1 99 ? -2.260 -7.080 -7.086 1.00 96.94 99 ILE A N 1
ATOM 755 C CA . ILE A 1 99 ? -3.683 -7.164 -6.768 1.00 96.94 99 ILE A CA 1
ATOM 756 C C . ILE A 1 99 ? -4.375 -7.978 -7.862 1.00 96.94 99 ILE A C 1
ATOM 758 O O . ILE A 1 99 ? -4.604 -7.511 -8.974 1.00 96.94 99 ILE A O 1
ATOM 762 N N . ASN A 1 100 ? -4.722 -9.212 -7.514 1.00 96.62 100 ASN A N 1
ATOM 763 C CA . ASN A 1 100 ? -5.514 -10.125 -8.325 1.00 96.62 100 ASN A CA 1
ATOM 764 C C . ASN A 1 100 ? -6.730 -10.624 -7.522 1.00 96.62 100 ASN A C 1
ATOM 766 O O . ASN A 1 100 ? -6.947 -10.241 -6.368 1.00 96.62 100 ASN A O 1
ATOM 770 N N . MET A 1 101 ? -7.547 -11.489 -8.126 1.00 97.44 101 MET A N 1
A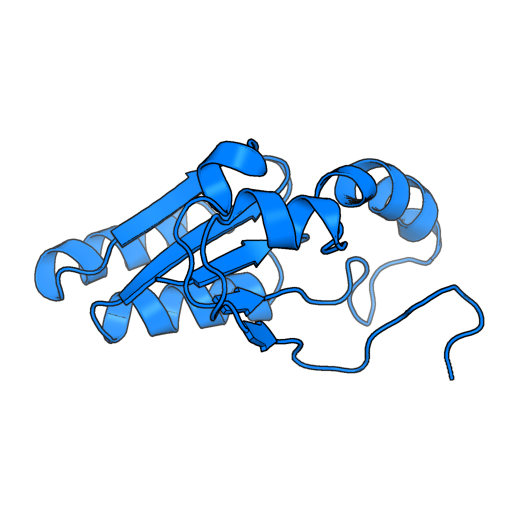TOM 771 C CA . MET A 1 101 ? -8.758 -11.987 -7.468 1.00 97.44 101 MET A CA 1
ATOM 772 C C . MET A 1 101 ? -8.480 -12.789 -6.194 1.00 97.44 101 MET A C 1
ATOM 774 O O . MET A 1 101 ? -9.349 -12.837 -5.325 1.00 97.44 101 MET A O 1
ATOM 778 N N . ASP A 1 102 ? -7.307 -13.402 -6.051 1.00 97.81 102 ASP A N 1
ATOM 779 C CA . ASP A 1 102 ? -6.968 -14.141 -4.837 1.00 97.81 102 ASP A CA 1
ATOM 780 C C . ASP A 1 102 ? -6.594 -13.190 -3.699 1.00 97.81 102 ASP A C 1
ATOM 782 O O . ASP A 1 102 ? -7.085 -13.373 -2.586 1.00 97.81 102 ASP A O 1
ATOM 786 N N . VAL A 1 103 ? -5.871 -12.101 -3.982 1.00 98.19 103 VAL A N 1
ATOM 787 C CA . VAL A 1 103 ? -5.646 -11.009 -3.015 1.00 98.19 103 VAL A CA 1
ATOM 788 C C . VAL A 1 103 ? -6.969 -10.354 -2.599 1.00 98.19 103 VAL A C 1
ATOM 790 O O . VAL A 1 103 ? -7.211 -10.134 -1.412 1.00 98.19 103 VAL A O 1
ATOM 793 N N . ILE A 1 104 ? -7.878 -10.105 -3.549 1.00 98.19 104 ILE A N 1
ATOM 794 C CA . ILE A 1 104 ? -9.215 -9.565 -3.250 1.00 98.19 104 ILE A CA 1
ATOM 795 C C . ILE A 1 104 ? -9.984 -10.497 -2.300 1.00 98.19 104 ILE A C 1
ATOM 797 O O . ILE A 1 104 ? -10.581 -10.028 -1.330 1.00 98.19 104 ILE A O 1
ATOM 801 N N . LYS A 1 105 ? -9.945 -11.818 -2.523 1.00 98.31 105 LYS A N 1
ATOM 802 C CA . LYS A 1 105 ? -10.596 -12.800 -1.636 1.00 98.31 105 LYS A CA 1
ATOM 803 C C . LYS A 1 105 ? -9.941 -12.863 -0.256 1.00 98.31 105 LYS A C 1
ATOM 805 O O . LYS A 1 105 ? -10.661 -12.990 0.731 1.00 98.31 105 LYS A O 1
ATOM 810 N N . GLN A 1 106 ? -8.612 -12.750 -0.172 1.00 98.38 106 GLN A N 1
ATOM 811 C CA . GLN A 1 106 ? -7.874 -12.757 1.100 1.00 98.38 106 GLN A CA 1
ATOM 812 C C . GLN A 1 106 ? -8.277 -11.605 2.027 1.00 98.38 106 GLN A C 1
ATOM 814 O O . GLN A 1 106 ? -8.151 -11.724 3.245 1.00 98.38 106 GLN A O 1
ATOM 819 N N . THR A 1 107 ? -8.849 -10.520 1.490 1.00 98.50 107 THR A N 1
ATOM 820 C CA . THR A 1 107 ? -9.427 -9.472 2.341 1.00 98.50 107 THR A CA 1
ATOM 821 C C . THR A 1 107 ? -10.550 -9.993 3.237 1.00 98.50 107 THR A C 1
ATOM 823 O O . THR A 1 107 ? -10.777 -9.441 4.310 1.00 98.50 107 THR A O 1
ATOM 826 N N . GLY A 1 108 ? -11.282 -11.034 2.823 1.00 98.38 108 GLY A N 1
ATOM 827 C CA . GLY A 1 108 ? -12.482 -11.501 3.519 1.00 98.38 108 GLY A CA 1
ATOM 828 C C . GLY A 1 108 ? -13.624 -10.476 3.554 1.00 98.38 108 GLY A C 1
ATOM 829 O O . GLY A 1 108 ? -14.628 -10.715 4.222 1.00 98.38 108 GLY A O 1
ATOM 830 N N . ASN A 1 109 ? -13.493 -9.346 2.850 1.00 98.25 109 ASN A N 1
ATOM 831 C CA . ASN A 1 109 ? -14.483 -8.281 2.812 1.00 98.25 109 ASN A CA 1
ATOM 832 C C . ASN A 1 109 ? -15.206 -8.292 1.452 1.00 98.25 109 ASN A C 1
ATOM 834 O O . ASN A 1 109 ? -14.624 -7.873 0.450 1.00 98.25 109 ASN A O 1
ATOM 838 N N . PRO A 1 110 ? -16.485 -8.708 1.381 1.00 97.31 110 PRO A N 1
ATOM 839 C CA . PRO A 1 110 ? -17.228 -8.749 0.119 1.00 97.31 110 PRO A CA 1
ATOM 840 C C . PRO A 1 110 ? -17.513 -7.354 -0.465 1.00 97.31 110 PRO A C 1
ATOM 842 O O . PRO A 1 110 ? -17.953 -7.244 -1.608 1.00 97.31 110 PRO A O 1
ATOM 845 N N . HIS A 1 111 ? -17.284 -6.287 0.306 1.00 98.06 111 HIS A N 1
ATOM 846 C CA . HIS A 1 111 ? -17.486 -4.900 -0.109 1.00 98.06 111 HIS A CA 1
ATOM 847 C C . HIS A 1 111 ? -16.185 -4.156 -0.422 1.00 98.06 111 HIS A C 1
ATOM 849 O O . HIS A 1 111 ? -16.252 -2.958 -0.715 1.00 98.06 111 HIS A O 1
ATOM 855 N N . VAL A 1 112 ? -15.037 -4.846 -0.398 1.00 98.56 112 VAL A N 1
ATOM 856 C CA . VAL A 1 112 ? -13.734 -4.245 -0.696 1.00 98.56 112 VAL A CA 1
ATOM 857 C C . VAL A 1 112 ? -13.749 -3.523 -2.044 1.00 98.56 112 VAL A C 1
ATOM 859 O O . VAL A 1 112 ? -14.360 -3.975 -3.018 1.00 98.56 112 VAL A O 1
ATOM 862 N N . LYS A 1 113 ? -13.082 -2.371 -2.099 1.00 98.44 113 LYS A N 1
ATOM 863 C CA . LYS A 1 113 ? -12.901 -1.585 -3.320 1.00 98.44 113 LYS A CA 1
ATOM 864 C C . LYS A 1 113 ? -11.438 -1.552 -3.731 1.00 98.44 113 LYS A C 1
ATOM 866 O O . LYS A 1 113 ? -10.540 -1.645 -2.902 1.00 98.44 113 LYS A O 1
ATOM 871 N N . PHE A 1 114 ? -11.214 -1.409 -5.028 1.00 97.75 114 PHE A N 1
ATOM 872 C CA . PHE A 1 114 ? -9.888 -1.282 -5.613 1.00 97.75 114 PHE A CA 1
ATOM 873 C C . PHE A 1 114 ? -9.651 0.160 -6.067 1.00 97.75 114 PHE A C 1
ATOM 875 O O . PHE A 1 114 ? -10.562 0.795 -6.602 1.00 97.75 114 PHE A O 1
ATOM 882 N N . MET A 1 115 ? -8.440 0.663 -5.843 1.00 98.06 115 MET A N 1
ATOM 883 C CA . MET A 1 115 ? -7.994 1.996 -6.233 1.00 98.06 115 MET A CA 1
ATOM 884 C C . MET A 1 115 ? -6.624 1.932 -6.913 1.00 98.06 115 MET A C 1
ATOM 886 O O . MET A 1 115 ? -5.772 1.120 -6.558 1.00 98.06 115 MET A O 1
ATOM 890 N N . HIS A 1 116 ? -6.417 2.828 -7.874 1.00 96.94 116 HIS A N 1
ATOM 891 C CA . HIS A 1 116 ? -5.157 3.016 -8.586 1.00 96.94 116 HIS A CA 1
ATOM 892 C C . HIS A 1 116 ? -5.049 4.493 -8.987 1.00 96.94 116 HIS A C 1
ATOM 894 O O . HIS A 1 116 ? -6.046 5.085 -9.401 1.00 96.94 116 HIS A O 1
ATOM 900 N N . CYS A 1 117 ? -3.867 5.099 -8.874 1.00 94.88 117 CYS A N 1
ATOM 901 C CA . CYS A 1 117 ? -3.641 6.518 -9.232 1.00 94.88 117 CYS A CA 1
ATOM 902 C C . CYS A 1 117 ? -3.672 6.766 -10.738 1.00 94.88 117 CYS A C 1
ATOM 904 O O . CYS A 1 117 ? -4.049 7.851 -11.166 1.00 94.88 117 CYS A O 1
ATOM 906 N N . LEU A 1 118 ? -3.324 5.728 -11.498 1.00 93.38 118 LEU A N 1
ATOM 907 C CA . LEU A 1 118 ? -3.224 5.692 -12.957 1.00 93.38 118 LEU A CA 1
ATOM 908 C C . LEU A 1 118 ? -1.990 6.453 -13.485 1.00 93.38 118 LEU A C 1
ATOM 910 O O . LEU A 1 118 ? -1.498 7.359 -12.812 1.00 93.38 118 LEU A O 1
ATOM 914 N N . PRO A 1 119 ? -1.486 6.097 -14.684 1.00 90.75 119 PRO A N 1
ATOM 915 C CA . PRO A 1 119 ? -1.922 4.988 -15.552 1.00 90.75 119 PRO A CA 1
ATOM 916 C C . PRO A 1 119 ? -1.679 3.612 -14.916 1.00 90.75 119 PRO A C 1
ATOM 918 O O . PRO A 1 119 ? -0.822 3.474 -14.052 1.00 90.75 119 PRO A O 1
ATOM 921 N N . ALA A 1 120 ? -2.473 2.610 -15.295 1.00 87.12 120 ALA A N 1
ATOM 922 C CA . ALA A 1 120 ? -2.271 1.226 -14.867 1.00 87.12 120 ALA A CA 1
ATOM 923 C C . ALA A 1 120 ? -1.736 0.415 -16.046 1.00 87.12 120 ALA A C 1
ATOM 925 O O . ALA A 1 120 ? -2.294 0.503 -17.138 1.00 87.12 120 ALA A O 1
ATOM 926 N N . PHE A 1 121 ? -0.697 -0.386 -15.813 1.00 81.25 121 PHE A N 1
ATOM 927 C CA . PHE A 1 121 ? -0.177 -1.336 -16.795 1.00 81.25 121 PHE A CA 1
ATOM 928 C C . PHE A 1 121 ? -0.766 -2.719 -16.521 1.00 81.25 121 PHE A C 1
ATOM 930 O O . PHE A 1 121 ? -0.593 -3.266 -15.433 1.00 81.25 121 PHE A O 1
ATOM 937 N N . HIS A 1 122 ? -1.456 -3.291 -17.507 1.00 71.75 122 HIS A N 1
ATOM 938 C CA . HIS A 1 122 ? -1.847 -4.702 -17.477 1.00 71.75 122 HIS A CA 1
ATOM 939 C C . HIS A 1 122 ? -0.692 -5.588 -17.968 1.00 71.75 122 HIS A C 1
ATOM 941 O O . HIS A 1 122 ? -0.531 -6.713 -17.501 1.00 71.75 122 HIS A O 1
ATOM 947 N N . ASN A 1 123 ? 0.102 -5.062 -18.905 1.00 69.00 123 ASN A N 1
ATOM 948 C CA . ASN A 1 123 ? 1.291 -5.652 -19.517 1.00 69.00 123 ASN A CA 1
ATOM 949 C C . ASN A 1 123 ? 2.157 -4.552 -20.178 1.00 69.00 123 ASN A C 1
ATOM 951 O O . ASN A 1 123 ? 1.827 -3.365 -20.111 1.00 69.00 123 ASN A O 1
ATOM 955 N N . ASP A 1 124 ? 3.247 -4.957 -20.830 1.00 65.25 124 ASP A N 1
ATOM 956 C CA . ASP A 1 124 ? 4.153 -4.113 -21.627 1.00 65.25 124 ASP A CA 1
ATOM 957 C C . ASP A 1 124 ? 3.518 -3.543 -22.911 1.00 65.25 124 ASP A C 1
ATOM 959 O O . ASP A 1 124 ? 4.066 -2.628 -23.522 1.00 65.25 124 ASP A O 1
ATOM 963 N N . GLU A 1 125 ? 2.332 -4.026 -23.286 1.00 66.25 125 GLU A N 1
ATOM 964 C CA . GLU A 1 125 ? 1.538 -3.543 -24.423 1.00 66.25 125 GLU A CA 1
ATOM 965 C C . GLU A 1 125 ? 0.430 -2.552 -24.016 1.00 66.25 125 GLU A C 1
ATOM 967 O O . GLU A 1 125 ? -0.350 -2.109 -24.862 1.00 66.25 125 GLU A O 1
ATOM 972 N N . THR A 1 126 ? 0.308 -2.213 -22.728 1.00 65.81 126 THR A N 1
ATOM 973 C CA . THR A 1 126 ? -0.761 -1.326 -22.250 1.00 65.81 126 THR A CA 1
ATOM 974 C C . THR A 1 126 ? -0.524 0.112 -22.721 1.00 65.81 126 THR A C 1
ATOM 976 O O . THR A 1 126 ? 0.465 0.736 -22.339 1.00 65.81 126 THR A O 1
ATOM 979 N N . THR A 1 127 ? -1.444 0.623 -23.549 1.00 49.12 127 THR A N 1
ATOM 980 C CA . THR A 1 127 ? -1.454 1.989 -24.109 1.00 49.12 127 THR A CA 1
ATOM 981 C C . THR A 1 127 ? -2.261 2.971 -23.278 1.00 49.12 127 THR A C 1
ATOM 983 O O . THR A 1 127 ? -3.378 2.576 -22.863 1.00 49.12 127 THR A O 1
#

Radius of gyration: 14.3 Å; Cα contacts (8 Å, |Δi|>4): 231; chains: 1; bounding box: 34×27×43 Å

Sequence (127 aa):
TFAYLGDARNNMGNSLMVGAAKMGMDIRLVAPKAFWPEEHLVATCQDIAKQTGAKITLTENVEEGVKGCDFLYTDVWVSMGEAAEAWDERVALMTPYQINMDVIKQTGNPHVKFMHCLPAFHNDETT

Nearest PDB structures (foldseek):
  3upd-assembly1_A  TM=9.390E-01  e=3.620E-20  Vibrio vulnificus CMCP6
  1duv-assembly1_I  TM=9.602E-01  e=7.714E-18  Escherichia coli
  2otc-assembly1_A  TM=9.638E-01  e=1.690E-17  Escherichia coli BL21(DE3)
  7xjt-assembly2_B  TM=9.451E-01  e=2.672E-17  Psychrobacter sp. PAMC 21119
  7tmd-assembly1_A  TM=9.344E-01  e=7.714E-18  Klebsiella pneumoniae subsp. pneumoniae HS11286

InterPro domains:
  IPR006131 Aspartate/ornithine carbamoyltransferase, Asp/Orn-binding domain [PF00185] (1-127)
  IPR036901 Aspartate/ornithine carbamoyltransferase superfamily [G3DSA:3.40.50.1370] (1-127)
  IPR036901 Aspartate/ornithine carbamoyltransferase superfamily [SSF53671] (1-126)

Secondary structure (DSSP, 8-state):
-EEEES--SSHHHHHHHHHHHHHT-EEEEES-GGGSPPHHHHHHHHHHHHHH--EEEEES-HHHHHTT-SEEEE--SS-TT--TTHHHHHHHHHGGG---HHHHHHT--TT-EEEE-S---SSTT--

pLDDT: mean 94.44, std 8.48, range [49.12, 98.81]